Protein AF-A0A7C6IWK3-F1 (afdb_monomer_lite)

Secondary structure (DSSP, 8-state):
-HHHHHHHS--SHHHHHHHHHHHHHTS-HHHHGGGS--SS--GGGHHHHHHHHHHHHHHHHHHHHHHHHHHHTTS------TTGGGT--

Radius of gyration: 23.34 Å; chains: 1; bounding box: 61×32×43 Å

Foldseek 3Di:
DVVVVVLQAPPDPVSVVVLQVVCVVVVPNVVCVVSRDDPDDDPVCVVVVVVVVVVVVVCPVVVVVVVVVVVVCVPDPDDDPPVVVVVVD

pLDDT: mean 76.13, std 12.93, range [47.31, 96.06]

Structure (mmCIF, N/CA/C/O backbone):
data_AF-A0A7C6IWK3-F1
#
_entry.id   AF-A0A7C6IWK3-F1
#
loop_
_atom_site.group_PDB
_atom_site.id
_atom_site.type_symbol
_atom_site.label_atom_id
_atom_site.label_alt_id
_atom_site.label_comp_id
_atom_site.label_asym_id
_atom_site.label_entity_id
_atom_site.label_seq_id
_atom_site.pdbx_PDB_ins_code
_atom_site.Cartn_x
_atom_site.Cartn_y
_atom_site.Cartn_z
_atom_site.occupancy
_atom_site.B_iso_or_equiv
_atom_site.auth_seq_id
_atom_site.auth_comp_id
_atom_site.auth_asym_id
_atom_site.auth_atom_id
_atom_site.pdbx_PDB_model_num
ATOM 1 N N . MET A 1 1 ? 2.364 -20.380 1.948 1.00 47.31 1 MET A N 1
ATOM 2 C CA . MET A 1 1 ? 2.543 -19.228 1.028 1.00 47.31 1 MET A CA 1
ATOM 3 C C . MET A 1 1 ? 3.629 -18.247 1.476 1.00 47.31 1 MET A C 1
ATOM 5 O O . MET A 1 1 ? 4.469 -17.916 0.654 1.00 47.31 1 MET A O 1
ATOM 9 N N . LYS A 1 2 ? 3.694 -17.851 2.760 1.00 52.12 2 LYS A N 1
ATOM 10 C CA . LYS A 1 2 ? 4.702 -16.906 3.297 1.00 52.12 2 LYS A CA 1
ATOM 11 C C . LYS A 1 2 ? 6.163 -17.267 2.956 1.00 52.12 2 LYS A C 1
ATOM 13 O O . LYS A 1 2 ? 6.863 -16.460 2.371 1.00 52.12 2 LYS A O 1
ATOM 18 N N . ARG A 1 3 ? 6.560 -18.533 3.158 1.00 56.56 3 ARG A N 1
ATOM 19 C CA . ARG A 1 3 ? 7.920 -19.033 2.847 1.00 56.56 3 ARG A CA 1
ATOM 20 C C . ARG A 1 3 ? 8.311 -18.936 1.366 1.00 56.56 3 ARG A C 1
ATOM 22 O O . ARG A 1 3 ? 9.473 -18.715 1.060 1.00 56.56 3 ARG A O 1
ATOM 29 N N . VAL A 1 4 ? 7.353 -19.111 0.451 1.00 59.59 4 VAL A N 1
ATOM 30 C CA . VAL A 1 4 ? 7.594 -18.990 -0.999 1.00 59.59 4 VAL A CA 1
ATOM 31 C C . VAL A 1 4 ? 7.760 -17.517 -1.371 1.00 59.59 4 VAL A C 1
ATOM 33 O O . VAL A 1 4 ? 8.670 -17.174 -2.119 1.00 59.59 4 VAL A O 1
ATOM 36 N N . LEU A 1 5 ? 6.946 -16.638 -0.775 1.00 54.41 5 LEU A N 1
ATOM 37 C CA . LEU A 1 5 ? 7.113 -15.191 -0.898 1.00 54.41 5 LEU A CA 1
ATOM 38 C C . LEU A 1 5 ? 8.477 -14.730 -0.364 1.00 54.41 5 LEU A C 1
ATOM 40 O O . LEU A 1 5 ? 9.166 -13.992 -1.051 1.00 54.41 5 LEU A O 1
ATOM 44 N N . ASP A 1 6 ? 8.914 -15.218 0.798 1.00 63.44 6 ASP A N 1
ATOM 45 C CA . ASP A 1 6 ? 10.198 -14.839 1.418 1.00 63.44 6 ASP A CA 1
ATOM 46 C C . ASP A 1 6 ? 11.428 -15.268 0.597 1.00 63.44 6 ASP A C 1
ATOM 48 O O . ASP A 1 6 ? 12.525 -14.714 0.749 1.00 63.44 6 ASP A O 1
ATOM 52 N N . ILE A 1 7 ? 11.259 -16.281 -0.258 1.00 60.75 7 ILE A N 1
ATOM 53 C CA . 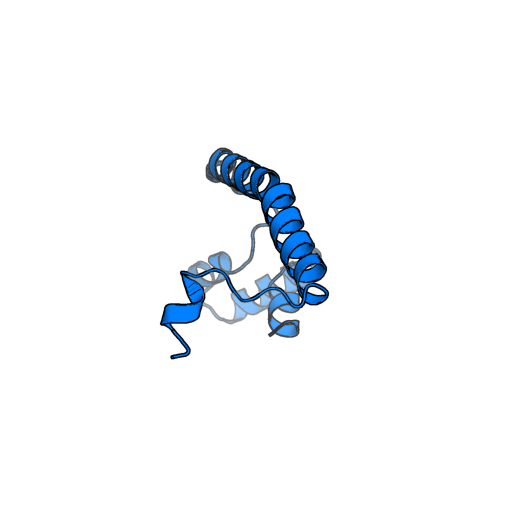ILE A 1 7 ? 12.268 -16.721 -1.223 1.00 60.75 7 ILE A CA 1
ATOM 54 C C . ILE A 1 7 ? 12.219 -15.860 -2.481 1.00 60.75 7 ILE A C 1
ATOM 56 O O . ILE A 1 7 ? 13.276 -15.609 -3.048 1.00 60.75 7 ILE A O 1
ATOM 60 N N . LEU A 1 8 ? 11.041 -15.411 -2.923 1.00 57.72 8 LEU A N 1
ATOM 61 C CA . LEU A 1 8 ? 10.845 -14.638 -4.158 1.00 57.72 8 LEU A CA 1
ATOM 62 C C . LEU A 1 8 ? 11.000 -13.124 -3.974 1.00 57.72 8 LEU A C 1
ATOM 64 O O . LEU A 1 8 ? 11.288 -12.427 -4.945 1.00 57.72 8 LEU A O 1
ATOM 68 N N . VAL A 1 9 ? 10.873 -12.615 -2.750 1.00 63.75 9 VAL A N 1
ATOM 69 C CA . VAL A 1 9 ? 11.126 -11.219 -2.384 1.00 63.75 9 VAL A CA 1
ATOM 70 C C . VAL A 1 9 ? 12.608 -11.091 -2.005 1.00 63.75 9 VAL A C 1
ATOM 72 O O . VAL A 1 9 ? 13.019 -11.537 -0.931 1.00 63.75 9 VAL A O 1
ATOM 75 N N . PRO A 1 10 ? 13.467 -10.529 -2.877 1.00 61.69 10 PRO A N 1
ATOM 76 C CA . PRO A 1 10 ? 14.893 -10.454 -2.602 1.00 61.69 10 PRO A CA 1
ATOM 77 C C . PRO A 1 10 ? 15.171 -9.410 -1.517 1.00 61.69 10 PRO A C 1
ATOM 79 O O . PRO A 1 10 ? 15.232 -8.217 -1.797 1.00 61.69 10 PRO A O 1
ATOM 82 N N . SER A 1 11 ? 15.384 -9.866 -0.281 1.00 64.12 11 SER A N 1
ATOM 83 C CA . SER A 1 11 ? 15.714 -8.992 0.853 1.00 64.12 11 SER A CA 1
ATOM 84 C C . SER A 1 11 ? 17.193 -8.584 0.916 1.00 64.12 11 SER A C 1
ATOM 86 O O . SER A 1 11 ? 17.532 -7.609 1.578 1.00 64.12 11 SER A O 1
ATOM 88 N N . ASN A 1 12 ? 18.099 -9.309 0.246 1.00 73.62 12 ASN A N 1
ATOM 89 C CA . ASN A 1 12 ? 19.541 -9.041 0.274 1.00 73.62 12 ASN A CA 1
ATOM 90 C C . ASN A 1 12 ? 20.273 -9.513 -1.004 1.00 73.62 12 ASN A C 1
ATOM 92 O O . ASN A 1 12 ? 19.755 -10.304 -1.799 1.00 73.62 12 ASN A O 1
ATOM 96 N N . LYS A 1 13 ? 21.502 -9.007 -1.221 1.00 77.19 13 LYS A N 1
ATOM 97 C CA . LYS A 1 13 ? 22.301 -9.251 -2.445 1.00 77.19 13 LYS A CA 1
ATOM 98 C C . LYS A 1 13 ? 22.576 -10.744 -2.698 1.00 77.19 13 LYS A C 1
ATOM 100 O O . LYS A 1 13 ? 22.563 -11.169 -3.850 1.00 77.19 13 LYS A O 1
ATOM 105 N N . ILE A 1 14 ? 22.765 -11.527 -1.633 1.00 81.81 14 ILE A N 1
ATOM 106 C CA . ILE A 1 14 ? 23.088 -12.963 -1.691 1.00 81.81 14 ILE A CA 1
ATOM 107 C C . ILE A 1 14 ? 21.897 -13.774 -2.209 1.00 81.81 14 ILE A C 1
ATOM 109 O O . ILE A 1 14 ? 22.038 -14.500 -3.193 1.00 81.81 14 ILE A O 1
ATOM 113 N N . LYS A 1 15 ? 20.701 -13.602 -1.624 1.00 77.88 15 LYS A N 1
ATOM 114 C CA . LYS A 1 15 ? 19.487 -14.283 -2.108 1.00 77.88 15 LYS A CA 1
ATOM 115 C C . LYS A 1 15 ? 19.210 -13.959 -3.571 1.00 77.88 15 LYS A C 1
ATOM 117 O O . LYS A 1 15 ? 18.803 -14.828 -4.331 1.00 77.88 15 LYS A O 1
ATOM 122 N N . ARG A 1 16 ? 19.491 -12.725 -3.993 1.00 76.25 16 ARG A N 1
ATOM 123 C CA . ARG A 1 16 ? 19.303 -12.297 -5.382 1.00 76.25 16 ARG A CA 1
ATOM 124 C C . ARG A 1 16 ? 20.291 -12.947 -6.351 1.00 76.25 16 ARG A C 1
ATOM 126 O O . 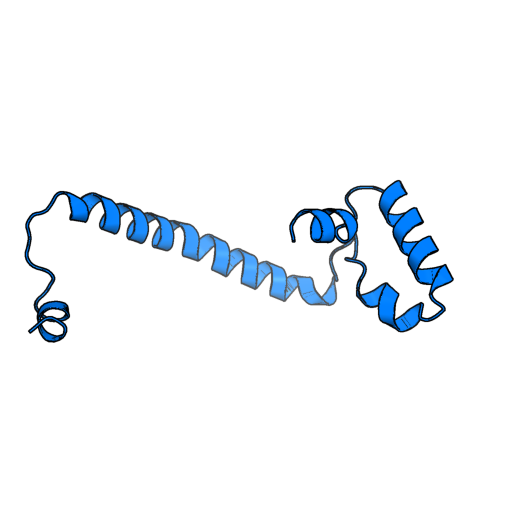ARG A 1 16 ? 19.921 -13.232 -7.488 1.00 76.25 16 ARG A O 1
ATOM 133 N N . ALA A 1 17 ? 21.528 -13.188 -5.918 1.00 80.81 17 ALA A N 1
ATOM 134 C CA . ALA A 1 17 ? 22.501 -13.956 -6.690 1.00 80.81 17 ALA A CA 1
ATOM 135 C C . ALA A 1 17 ? 22.055 -15.419 -6.829 1.00 80.81 17 ALA A C 1
ATOM 137 O O . ALA A 1 17 ? 22.051 -15.941 -7.941 1.00 80.81 17 ALA A O 1
ATOM 138 N N . PHE A 1 18 ? 21.578 -16.030 -5.740 1.00 82.00 18 PHE A N 1
ATOM 139 C CA . PHE A 1 18 ? 21.016 -17.382 -5.765 1.00 82.00 18 PHE A CA 1
ATOM 140 C C . PHE A 1 18 ? 19.799 -17.489 -6.692 1.00 82.00 18 PHE A C 1
ATOM 142 O O . PHE A 1 18 ? 19.761 -18.369 -7.543 1.00 82.00 18 PHE A O 1
ATOM 149 N N . GLN A 1 19 ? 18.842 -16.560 -6.600 1.00 77.31 19 GLN A N 1
ATOM 150 C CA . GLN A 1 19 ? 17.690 -16.504 -7.507 1.00 77.31 19 GLN A CA 1
ATOM 151 C C . GLN A 1 19 ? 18.137 -16.394 -8.966 1.00 77.31 19 GLN A C 1
ATOM 153 O O . GLN A 1 19 ? 17.663 -17.142 -9.809 1.00 77.31 19 GLN A O 1
ATOM 158 N N . ARG A 1 20 ? 19.071 -15.487 -9.280 1.00 76.31 20 ARG A N 1
ATOM 159 C CA . ARG A 1 20 ? 19.599 -15.343 -10.644 1.00 76.31 20 ARG A CA 1
ATOM 160 C C . ARG A 1 20 ? 20.259 -16.626 -11.134 1.00 76.31 20 ARG A C 1
ATOM 162 O O . ARG A 1 20 ? 20.021 -16.996 -12.274 1.00 76.31 20 ARG A O 1
ATOM 169 N N . LEU A 1 21 ? 21.042 -17.301 -10.294 1.00 80.12 21 LEU A N 1
ATOM 170 C CA . LEU A 1 21 ? 21.687 -18.568 -10.635 1.00 80.12 21 LEU A CA 1
ATOM 171 C C . LEU A 1 21 ? 20.657 -19.680 -10.864 1.00 80.12 21 LEU A C 1
ATOM 173 O O . LEU A 1 21 ? 20.712 -20.359 -11.882 1.00 80.12 21 LEU A O 1
ATOM 177 N N . ALA A 1 22 ? 19.682 -19.820 -9.965 1.00 77.88 22 ALA A N 1
ATOM 178 C CA . ALA A 1 22 ? 18.588 -20.771 -10.114 1.00 77.88 22 ALA A CA 1
ATOM 179 C C . ALA A 1 22 ? 17.818 -20.522 -11.417 1.00 77.88 22 ALA A C 1
ATOM 181 O O . ALA A 1 22 ? 17.555 -21.461 -12.158 1.00 77.88 22 ALA A O 1
ATOM 182 N N . LEU A 1 23 ? 17.534 -19.257 -11.748 1.00 75.56 23 LEU A N 1
ATOM 183 C CA . LEU A 1 23 ? 16.902 -18.889 -13.012 1.00 75.56 23 LEU A CA 1
ATOM 184 C C . LEU A 1 23 ? 17.784 -19.231 -14.219 1.00 75.56 23 LEU A C 1
ATOM 186 O O . LEU A 1 23 ? 17.283 -19.872 -15.139 1.00 75.56 23 LEU A O 1
ATOM 190 N N . LEU A 1 24 ? 19.081 -18.896 -14.179 1.00 75.19 24 LEU A N 1
ATOM 191 C CA . LEU A 1 24 ? 20.063 -19.250 -15.216 1.00 75.19 24 LEU A CA 1
ATOM 192 C C . LEU A 1 24 ? 20.050 -20.747 -15.533 1.00 75.19 24 LEU A C 1
ATOM 194 O O . LEU A 1 24 ? 20.032 -21.115 -16.708 1.00 75.19 24 LEU A O 1
ATOM 198 N N . MET A 1 25 ? 19.970 -21.589 -14.502 1.00 80.44 25 MET A N 1
ATOM 199 C CA . MET A 1 25 ? 19.926 -23.049 -14.632 1.00 80.44 25 MET A CA 1
ATOM 200 C C . MET A 1 25 ? 18.634 -23.571 -15.285 1.00 80.44 25 MET A C 1
ATOM 202 O O . MET A 1 25 ? 18.640 -24.662 -15.841 1.00 80.44 25 MET A O 1
ATOM 206 N N . THR A 1 26 ? 17.534 -22.808 -15.270 1.00 77.69 26 THR A N 1
ATOM 207 C CA . THR A 1 26 ? 16.270 -23.215 -15.924 1.00 77.69 26 THR A CA 1
ATOM 208 C C . THR A 1 26 ? 16.223 -22.938 -17.431 1.00 77.69 26 THR A C 1
ATOM 210 O O . THR A 1 26 ? 15.248 -23.301 -18.087 1.00 77.69 26 THR A O 1
ATOM 213 N N . GLY A 1 27 ? 17.218 -22.247 -18.000 1.00 69.69 27 GLY A N 1
ATOM 214 C CA . GLY A 1 27 ? 17.290 -21.947 -19.438 1.00 69.69 27 GLY A CA 1
ATOM 215 C C . GLY A 1 27 ? 16.290 -20.898 -19.959 1.00 69.69 27 GLY A C 1
ATOM 216 O O . GLY A 1 27 ? 16.458 -20.398 -21.069 1.00 69.69 27 GLY A O 1
ATOM 217 N N . ASN A 1 28 ? 15.288 -20.481 -19.172 1.00 67.88 28 ASN A N 1
ATOM 218 C CA . ASN A 1 28 ? 14.248 -19.520 -19.577 1.00 67.88 28 ASN A CA 1
ATOM 219 C C . ASN A 1 28 ? 14.427 -18.125 -18.937 1.00 67.88 28 ASN A C 1
ATOM 221 O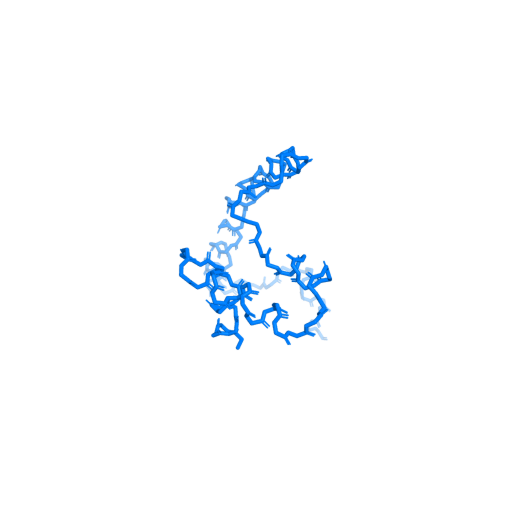 O . ASN A 1 28 ? 13.526 -17.536 -18.331 1.00 67.88 28 ASN A O 1
ATOM 225 N N . ASN A 1 29 ? 15.629 -17.573 -19.090 1.00 64.44 29 ASN A N 1
ATOM 226 C CA . ASN A 1 29 ? 16.099 -16.389 -18.360 1.00 64.44 29 ASN A CA 1
ATOM 227 C C . ASN A 1 29 ? 15.327 -15.102 -18.658 1.00 64.44 29 ASN A C 1
ATOM 229 O O . ASN A 1 29 ? 15.090 -14.288 -17.762 1.00 64.44 29 ASN A O 1
ATOM 233 N N . ARG A 1 30 ? 14.905 -14.902 -19.912 1.00 65.25 30 ARG A N 1
ATOM 234 C CA . ARG A 1 30 ? 14.194 -13.678 -20.317 1.00 65.25 30 ARG A CA 1
ATOM 235 C C . ARG A 1 30 ? 12.808 -13.574 -19.686 1.00 65.25 30 ARG A C 1
ATOM 237 O O . ARG A 1 30 ? 12.452 -12.499 -19.224 1.00 65.25 30 ARG A O 1
ATOM 244 N N . LYS A 1 31 ? 12.050 -14.673 -19.618 1.00 64.25 31 LYS A N 1
ATOM 245 C CA . LYS A 1 31 ? 10.698 -14.662 -19.034 1.00 64.25 31 LYS A CA 1
ATOM 246 C C . LYS A 1 31 ? 10.747 -14.633 -17.507 1.00 64.25 31 LYS A C 1
ATOM 248 O O . LYS A 1 31 ? 9.987 -13.903 -16.882 1.00 64.25 31 LYS A O 1
ATOM 253 N N . LEU A 1 32 ? 11.678 -15.375 -16.905 1.00 64.56 32 LEU A N 1
ATOM 254 C CA . LEU A 1 32 ? 11.739 -15.514 -15.451 1.00 64.56 32 LEU A CA 1
ATOM 255 C C . LEU A 1 32 ? 12.442 -14.345 -14.746 1.00 64.56 32 LEU A C 1
ATOM 257 O O . LEU A 1 32 ? 12.122 -14.047 -13.599 1.00 64.56 32 LEU A O 1
ATOM 261 N N . SER A 1 33 ? 13.341 -13.622 -15.422 1.00 64.62 33 SER A N 1
ATOM 262 C CA . SER A 1 33 ? 13.911 -12.379 -14.872 1.00 64.62 33 SER A CA 1
ATOM 263 C C . SER A 1 33 ? 12.852 -11.299 -14.623 1.00 64.62 33 SER A C 1
ATOM 265 O O . SER A 1 33 ? 13.034 -10.477 -13.726 1.00 64.62 33 SER A O 1
ATOM 267 N N . GLY A 1 34 ? 11.727 -11.339 -15.348 1.00 64.38 34 GLY A N 1
ATOM 268 C CA . GLY A 1 34 ? 10.557 -10.494 -15.098 1.00 64.38 34 GLY A CA 1
ATOM 269 C C . GLY A 1 34 ? 9.799 -10.832 -13.809 1.00 64.38 34 GLY A C 1
ATOM 270 O O . GLY A 1 34 ? 9.111 -9.967 -13.279 1.00 64.38 34 GLY A O 1
ATOM 271 N N . LEU A 1 35 ? 9.959 -12.048 -13.270 1.00 66.56 35 LEU A N 1
ATOM 272 C CA . LEU A 1 35 ? 9.352 -12.467 -11.998 1.00 66.56 35 LEU A CA 1
ATOM 273 C C . LEU A 1 35 ? 10.175 -12.031 -10.779 1.00 66.56 35 LEU A C 1
ATOM 275 O O . LEU A 1 35 ? 9.685 -12.063 -9.653 1.00 66.56 35 LEU A O 1
ATOM 279 N N . VAL A 1 36 ? 11.431 -11.621 -10.984 1.00 70.69 36 VAL A N 1
ATOM 280 C CA . VAL A 1 36 ? 12.274 -11.104 -9.905 1.00 70.69 36 VAL A CA 1
ATOM 281 C C . VAL A 1 36 ? 11.938 -9.638 -9.682 1.00 70.69 36 VAL A C 1
ATOM 283 O O . VAL A 1 36 ? 12.256 -8.780 -10.509 1.00 70.69 36 VAL A O 1
ATOM 286 N N . LEU A 1 37 ? 11.364 -9.340 -8.516 1.00 69.50 37 LEU A N 1
ATOM 287 C CA . LEU A 1 37 ? 11.095 -7.973 -8.075 1.00 69.50 37 LEU A CA 1
ATOM 288 C C . LEU A 1 37 ? 12.335 -7.087 -8.240 1.00 69.50 37 LEU A C 1
ATOM 290 O O . LEU A 1 37 ? 13.444 -7.424 -7.797 1.00 69.50 37 LEU A O 1
ATOM 294 N N . ARG A 1 38 ? 12.159 -5.944 -8.908 1.00 68.19 38 ARG A N 1
ATOM 295 C CA . ARG A 1 38 ? 13.218 -4.948 -9.094 1.00 68.19 38 ARG A CA 1
ATOM 296 C C . ARG A 1 38 ? 13.572 -4.331 -7.738 1.00 68.19 38 ARG A C 1
ATOM 298 O O . ARG A 1 38 ? 12.691 -4.026 -6.953 1.00 68.19 38 ARG A O 1
ATOM 305 N N . ILE A 1 39 ? 14.871 -4.150 -7.473 1.00 67.69 39 ILE A N 1
ATOM 306 C CA . ILE A 1 39 ? 15.341 -3.456 -6.255 1.00 67.69 39 ILE A CA 1
ATOM 307 C C . ILE A 1 39 ? 14.961 -1.980 -6.312 1.00 67.69 39 ILE A C 1
ATOM 309 O O . ILE A 1 39 ? 14.616 -1.381 -5.303 1.00 67.69 39 ILE A O 1
ATOM 313 N N . LYS A 1 40 ? 15.085 -1.389 -7.503 1.00 70.12 40 LYS A N 1
ATOM 314 C CA . LYS A 1 40 ? 14.746 0.006 -7.729 1.00 70.12 40 LYS A CA 1
ATOM 315 C C . LYS A 1 40 ? 13.316 0.111 -8.256 1.00 70.12 40 LYS A C 1
ATOM 317 O O . LYS A 1 40 ? 12.941 -0.727 -9.088 1.00 70.12 40 LYS A O 1
ATOM 322 N N . PRO A 1 41 ? 12.561 1.131 -7.821 1.00 70.81 41 PRO A N 1
ATOM 323 C CA . PRO A 1 41 ? 11.287 1.483 -8.426 1.00 70.81 41 PRO A CA 1
ATOM 324 C C . PRO A 1 41 ? 11.419 1.651 -9.942 1.00 70.81 41 P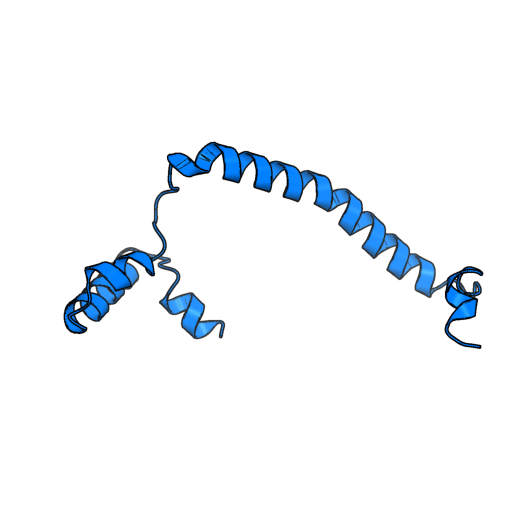RO A C 1
ATOM 326 O O . PRO A 1 41 ? 12.480 2.003 -10.463 1.00 70.81 41 PRO A O 1
ATOM 329 N N . ILE A 1 42 ? 10.336 1.373 -10.660 1.00 81.31 42 ILE A N 1
ATOM 330 C CA . ILE A 1 42 ? 10.254 1.673 -12.087 1.00 81.31 42 ILE A CA 1
ATOM 331 C C . ILE A 1 42 ? 9.918 3.161 -12.197 1.00 81.31 42 ILE A C 1
ATOM 333 O O . ILE A 1 42 ? 8.816 3.551 -11.829 1.00 81.31 42 ILE A O 1
ATOM 337 N N . GLU A 1 43 ? 10.847 3.976 -12.702 1.00 83.62 43 GLU A N 1
ATOM 338 C CA . GLU A 1 43 ? 10.657 5.435 -12.822 1.00 83.62 43 GLU A CA 1
ATOM 339 C C . GLU A 1 43 ? 9.397 5.802 -13.621 1.00 83.62 43 GLU A C 1
ATOM 341 O O . GLU A 1 43 ? 8.669 6.713 -13.243 1.00 83.62 43 GLU A O 1
ATOM 346 N N . LEU A 1 44 ? 9.069 5.025 -14.662 1.00 87.94 44 LEU A N 1
ATOM 347 C CA . LEU A 1 44 ? 7.841 5.196 -15.454 1.00 87.94 44 LEU A CA 1
ATOM 348 C C . LEU A 1 44 ? 6.551 5.047 -14.627 1.00 87.94 44 LEU A C 1
ATOM 350 O O . LEU A 1 44 ? 5.505 5.521 -15.046 1.00 87.94 44 LEU A O 1
ATOM 354 N N . CYS A 1 45 ? 6.607 4.386 -13.467 1.00 85.06 45 CYS A N 1
ATOM 355 C CA . CYS A 1 45 ? 5.458 4.160 -12.586 1.00 85.06 45 CYS A CA 1
ATOM 356 C C . CYS A 1 45 ? 5.406 5.142 -11.407 1.00 85.06 45 CYS A C 1
ATOM 358 O O . CYS A 1 45 ? 4.571 4.977 -10.517 1.00 85.06 45 CYS A O 1
ATOM 360 N N . LYS A 1 46 ? 6.299 6.140 -11.354 1.00 88.44 46 LYS A N 1
ATOM 361 C CA . LYS A 1 46 ? 6.411 7.064 -10.217 1.00 88.44 46 LYS A CA 1
ATOM 362 C C . LYS A 1 46 ? 5.096 7.786 -9.921 1.00 88.44 46 LYS A C 1
ATOM 364 O O . LYS A 1 46 ? 4.677 7.826 -8.770 1.00 88.44 46 LYS A O 1
ATOM 369 N N . GLU A 1 47 ? 4.426 8.304 -10.947 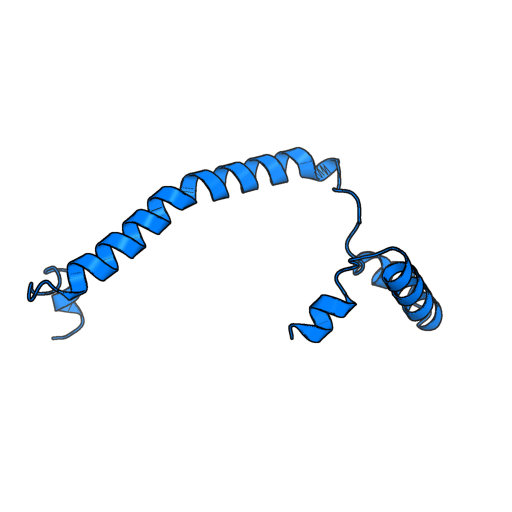1.00 90.94 47 GLU A N 1
ATOM 370 C CA . GLU A 1 47 ? 3.153 9.018 -10.788 1.00 90.94 47 GLU A CA 1
ATOM 371 C C . GLU A 1 47 ? 2.035 8.101 -10.290 1.00 90.94 47 GLU A C 1
ATOM 373 O O . GLU A 1 47 ? 1.318 8.453 -9.355 1.00 90.94 47 GLU A O 1
ATOM 378 N N . SER A 1 48 ? 1.929 6.890 -10.847 1.00 91.31 48 SER A N 1
ATOM 379 C CA . SER A 1 48 ? 0.958 5.893 -10.385 1.00 91.31 48 SER A CA 1
ATOM 380 C C . SER A 1 48 ? 1.197 5.506 -8.927 1.00 91.31 48 SER A C 1
ATOM 382 O O . SER A 1 48 ? 0.240 5.386 -8.168 1.00 91.31 48 SER A O 1
ATOM 384 N N . ASN A 1 49 ? 2.458 5.359 -8.511 1.00 88.56 49 ASN A N 1
ATOM 385 C CA . ASN A 1 49 ? 2.793 5.077 -7.117 1.00 88.56 49 ASN A CA 1
ATOM 386 C C . ASN A 1 49 ? 2.381 6.223 -6.187 1.00 88.56 49 ASN A C 1
ATOM 388 O O . ASN A 1 49 ? 1.787 5.952 -5.150 1.00 88.56 49 ASN A O 1
ATOM 392 N N . LEU A 1 50 ? 2.635 7.481 -6.564 1.00 92.19 50 LEU A N 1
ATOM 393 C CA . LEU A 1 50 ? 2.212 8.646 -5.776 1.00 92.19 50 LEU A CA 1
ATOM 394 C C . LEU A 1 50 ? 0.684 8.734 -5.664 1.00 92.19 50 LEU A C 1
ATOM 396 O O . LEU A 1 50 ? 0.152 9.032 -4.596 1.00 92.19 50 LEU A O 1
ATOM 400 N N . ALA A 1 51 ? -0.036 8.443 -6.750 1.00 93.88 51 ALA A N 1
ATOM 401 C CA . ALA A 1 51 ? -1.495 8.409 -6.737 1.00 93.88 51 ALA A CA 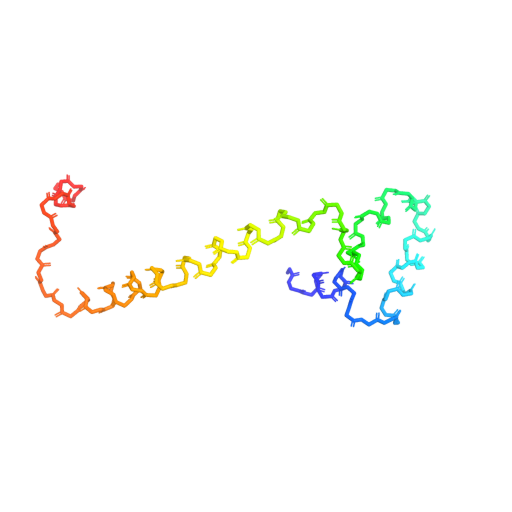1
ATOM 402 C C . ALA A 1 51 ? -2.031 7.301 -5.814 1.00 93.88 51 ALA A C 1
ATOM 404 O O . ALA A 1 51 ? -2.939 7.547 -5.020 1.00 93.88 51 ALA A O 1
ATOM 405 N N . LEU A 1 52 ? -1.447 6.101 -5.879 1.00 92.75 52 LEU A N 1
ATOM 406 C CA . LEU A 1 52 ? -1.811 4.983 -5.007 1.00 92.75 52 LEU A CA 1
ATOM 407 C C . LEU A 1 52 ? -1.492 5.271 -3.539 1.00 92.75 52 LEU A C 1
ATOM 409 O O . LEU A 1 52 ? -2.311 4.974 -2.675 1.00 92.75 52 LEU A O 1
ATOM 413 N N . GLU A 1 53 ? -0.339 5.873 -3.258 1.00 92.56 53 GLU A N 1
ATOM 414 C CA . GLU A 1 53 ? 0.051 6.288 -1.911 1.00 92.56 53 GLU A CA 1
ATOM 415 C C . GLU A 1 53 ? -0.933 7.312 -1.341 1.00 92.56 53 GLU A C 1
ATOM 417 O O . GLU A 1 53 ? -1.378 7.171 -0.202 1.00 92.56 53 GLU A O 1
ATOM 422 N N . LYS A 1 54 ? -1.341 8.299 -2.146 1.00 96.06 54 LYS A N 1
ATOM 423 C CA . LYS A 1 54 ? -2.357 9.273 -1.742 1.00 96.06 54 LYS A CA 1
ATOM 424 C C . LYS A 1 54 ? -3.688 8.597 -1.413 1.00 96.06 54 LYS A C 1
ATOM 426 O O . LYS A 1 54 ? -4.209 8.806 -0.325 1.00 96.06 54 LYS A O 1
ATOM 431 N N . ILE A 1 55 ? -4.205 7.756 -2.314 1.00 95.38 55 ILE A N 1
ATOM 432 C CA . ILE A 1 55 ? -5.465 7.025 -2.091 1.00 95.38 55 ILE A CA 1
ATOM 433 C C . ILE A 1 55 ? -5.372 6.186 -0.815 1.00 95.38 55 ILE A C 1
ATOM 435 O O . ILE A 1 55 ? -6.278 6.218 0.013 1.00 95.38 55 ILE A O 1
ATOM 439 N N . TYR A 1 56 ? -4.267 5.463 -0.633 1.00 93.62 56 TYR A N 1
ATOM 440 C CA . TYR A 1 56 ? -4.034 4.672 0.566 1.00 93.62 56 TYR A CA 1
ATOM 441 C C . TYR A 1 56 ? -4.110 5.545 1.823 1.00 93.62 56 TYR A C 1
ATOM 443 O O . TYR A 1 56 ? -4.934 5.274 2.696 1.00 93.62 56 TYR A O 1
ATOM 451 N N . ASN A 1 57 ? -3.341 6.634 1.882 1.00 95.62 57 ASN A N 1
ATOM 452 C CA . ASN A 1 57 ? -3.313 7.532 3.036 1.00 95.62 57 ASN A CA 1
ATOM 453 C C . ASN A 1 57 ? -4.681 8.172 3.323 1.00 95.62 57 ASN A C 1
ATOM 455 O O . ASN A 1 57 ? -5.118 8.185 4.476 1.00 95.62 57 ASN A O 1
ATOM 459 N N . ASP A 1 58 ? -5.394 8.610 2.285 1.00 95.81 58 ASP A N 1
ATOM 460 C CA . ASP A 1 58 ? -6.733 9.199 2.400 1.00 95.81 58 ASP A CA 1
ATOM 461 C C . ASP A 1 58 ? -7.755 8.186 2.966 1.00 95.81 58 ASP A C 1
ATOM 463 O O . ASP A 1 58 ? -8.698 8.557 3.675 1.00 95.81 58 ASP A O 1
ATOM 467 N N . THR A 1 59 ? -7.564 6.886 2.711 1.00 96.00 59 THR A N 1
ATOM 468 C CA . THR A 1 59 ? -8.464 5.830 3.209 1.00 96.00 59 THR A CA 1
ATOM 469 C C . THR A 1 59 ? -8.205 5.409 4.656 1.00 96.00 59 THR A C 1
ATOM 471 O O . THR A 1 59 ? -9.116 4.850 5.274 1.00 96.00 59 THR A O 1
ATOM 474 N N . ILE A 1 60 ? -7.028 5.690 5.236 1.00 94.88 60 ILE A N 1
ATOM 475 C CA . ILE A 1 60 ? -6.658 5.216 6.586 1.00 94.88 60 ILE A CA 1
ATOM 476 C C . ILE A 1 60 ? -7.649 5.721 7.636 1.00 94.88 60 ILE A C 1
ATOM 478 O O . ILE A 1 60 ? -8.212 4.925 8.387 1.00 94.88 60 ILE A O 1
ATOM 482 N N . ILE A 1 61 ? -7.897 7.034 7.675 1.00 92.25 61 ILE A N 1
ATOM 483 C CA . ILE A 1 61 ? -8.766 7.651 8.690 1.00 92.25 61 ILE A CA 1
ATOM 484 C C . ILE A 1 61 ? -10.196 7.129 8.556 1.00 92.25 61 ILE A C 1
ATOM 486 O O . ILE A 1 61 ? -10.833 6.787 9.551 1.00 92.25 61 ILE A O 1
ATOM 490 N N . THR A 1 62 ? -10.702 7.049 7.326 1.00 94.19 62 THR A N 1
ATOM 491 C CA . THR A 1 62 ? -12.048 6.538 7.048 1.00 94.19 62 THR A CA 1
ATOM 492 C C . THR A 1 62 ? -12.185 5.089 7.499 1.00 94.19 62 THR A C 1
ATOM 494 O O . THR A 1 62 ? -13.136 4.756 8.202 1.00 94.19 62 THR A O 1
ATOM 497 N N . THR A 1 63 ? -11.208 4.247 7.169 1.00 95.38 63 THR A N 1
ATOM 498 C CA . THR A 1 63 ? -11.207 2.831 7.551 1.00 95.38 63 THR A CA 1
ATOM 499 C C . THR A 1 63 ? -11.142 2.669 9.066 1.00 95.38 63 THR A C 1
ATOM 501 O O . THR A 1 63 ? -11.942 1.926 9.631 1.00 95.38 63 THR A O 1
ATOM 504 N N . ALA A 1 64 ? -10.260 3.413 9.740 1.00 94.69 64 ALA A N 1
ATOM 505 C CA . ALA A 1 64 ? -10.166 3.409 11.197 1.00 94.69 64 ALA A CA 1
ATOM 506 C C . ALA A 1 64 ? -11.500 3.806 11.843 1.00 94.69 64 ALA A C 1
ATOM 508 O O . ALA A 1 64 ? -11.998 3.083 12.697 1.00 94.69 64 ALA A O 1
ATOM 509 N N . ARG A 1 65 ? -12.140 4.885 11.368 1.00 93.12 65 ARG A N 1
ATOM 510 C CA . ARG A 1 65 ? -13.462 5.315 11.855 1.00 93.12 65 ARG A CA 1
ATOM 511 C C . ARG A 1 65 ? -14.541 4.253 11.662 1.00 93.12 65 ARG A C 1
ATOM 513 O O . ARG A 1 65 ? -15.379 4.092 12.540 1.00 93.12 65 ARG A O 1
ATOM 520 N N . MET A 1 66 ? -14.552 3.556 10.524 1.00 92.56 66 MET A N 1
ATOM 521 C CA . MET A 1 66 ? -15.523 2.485 10.273 1.00 92.56 66 MET A CA 1
ATOM 522 C C . MET A 1 66 ? -15.324 1.316 11.238 1.00 92.56 66 MET A C 1
ATOM 524 O O . MET A 1 66 ? -16.303 0.808 11.776 1.00 92.56 66 MET A O 1
ATOM 528 N N . ILE A 1 67 ? -14.072 0.926 11.486 1.00 93.62 67 ILE A N 1
ATOM 529 C CA . ILE A 1 67 ? -13.736 -0.132 12.444 1.00 93.62 67 ILE A CA 1
ATOM 530 C C . ILE A 1 67 ? -14.127 0.288 13.864 1.00 93.62 67 ILE A C 1
ATOM 532 O O . ILE A 1 67 ? -14.779 -0.481 14.560 1.00 93.62 67 ILE A O 1
ATOM 536 N N . THR A 1 68 ? -13.780 1.508 14.282 1.00 91.81 68 THR A N 1
ATOM 537 C CA . THR A 1 68 ? -14.144 2.042 15.601 1.00 91.81 68 THR A CA 1
ATOM 538 C C . THR A 1 68 ? -15.655 2.026 15.804 1.00 91.81 68 THR A C 1
ATOM 540 O O . THR A 1 68 ? -16.119 1.413 16.756 1.00 91.81 68 THR A O 1
ATOM 543 N N . LYS A 1 69 ? -16.423 2.580 14.856 1.00 86.06 69 LYS A N 1
ATOM 544 C CA . LYS A 1 69 ? -17.893 2.574 14.918 1.00 86.06 69 LYS A CA 1
ATOM 545 C C . LYS A 1 69 ? -18.485 1.173 14.989 1.00 86.06 69 LYS A C 1
ATOM 547 O O . LYS A 1 69 ? -19.489 0.974 15.656 1.00 86.06 69 LYS A O 1
ATOM 552 N N . PHE A 1 70 ? -17.893 0.219 14.272 1.00 86.75 70 PHE A N 1
ATOM 553 C CA . PHE A 1 70 ? -18.339 -1.166 14.333 1.00 86.75 70 PHE A CA 1
ATOM 554 C C . PHE A 1 70 ? -18.204 -1.727 15.750 1.00 86.75 70 PHE A C 1
ATOM 556 O O . PHE A 1 70 ? -19.157 -2.316 16.235 1.00 86.75 70 PHE A O 1
ATOM 563 N N . TYR A 1 71 ? -17.059 -1.522 16.409 1.00 86.50 71 TYR A N 1
ATOM 564 C CA . TYR A 1 71 ? -16.834 -2.027 17.766 1.00 86.50 71 TYR A CA 1
ATOM 565 C C . TYR A 1 71 ? -17.627 -1.269 18.834 1.00 86.50 71 TYR A C 1
ATOM 567 O O . TYR A 1 71 ? -18.132 -1.908 19.748 1.00 86.50 71 TYR A O 1
ATOM 575 N N . GLU A 1 72 ? -17.775 0.052 18.712 1.00 85.12 72 GLU A N 1
ATOM 576 C CA . GLU A 1 72 ? -18.620 0.854 19.614 1.00 85.12 72 GLU A CA 1
ATOM 577 C C . GLU A 1 72 ? -20.088 0.401 19.550 1.00 85.12 72 GLU A C 1
ATOM 579 O O . GLU A 1 72 ? -20.730 0.236 20.580 1.00 85.12 72 GLU A O 1
ATOM 584 N N . GLY A 1 73 ? -20.595 0.103 18.350 1.00 78.94 73 GLY A N 1
ATOM 585 C CA . GLY A 1 73 ? -21.962 -0.385 18.155 1.00 78.94 73 GLY A CA 1
ATOM 586 C C . GLY A 1 73 ? -22.200 -1.850 18.543 1.00 78.94 73 GLY A C 1
ATOM 587 O O . GLY A 1 73 ? -23.310 -2.332 18.352 1.00 78.94 73 GLY A O 1
ATOM 588 N N . LEU A 1 74 ? -21.195 -2.586 19.044 1.00 77.38 74 LEU A N 1
ATOM 589 C CA . LEU A 1 74 ? -21.406 -3.942 19.583 1.00 77.38 74 LEU A CA 1
ATOM 590 C C . LEU A 1 74 ? -21.984 -3.929 21.004 1.00 77.38 74 LEU A C 1
ATOM 592 O O . LEU A 1 74 ? -22.540 -4.940 21.427 1.00 77.38 74 LEU A O 1
ATOM 596 N N . GLU A 1 75 ? -21.820 -2.827 21.739 1.00 67.88 75 GLU A N 1
ATOM 597 C CA . GLU A 1 75 ? -22.356 -2.662 23.099 1.00 67.88 75 GLU A CA 1
ATOM 598 C C . GLU A 1 75 ? -23.762 -2.041 23.107 1.00 67.88 75 GLU A C 1
ATOM 600 O O . GLU A 1 75 ? -24.428 -2.019 24.141 1.00 67.88 75 GLU A O 1
ATOM 605 N N . GLU A 1 76 ? -24.231 -1.552 21.958 1.00 67.19 76 GLU A N 1
ATOM 606 C CA . GLU A 1 76 ? -25.578 -1.020 21.792 1.00 67.19 76 GLU A CA 1
ATOM 607 C C . GLU A 1 76 ? -26.553 -2.169 21.470 1.00 67.19 76 GLU A C 1
ATOM 609 O O . GLU A 1 76 ? -26.443 -2.819 20.433 1.00 67.19 76 GLU A O 1
ATOM 614 N N . ASP A 1 77 ? -27.563 -2.382 22.323 1.00 62.53 77 ASP A N 1
ATOM 615 C CA . ASP A 1 77 ? -28.710 -3.284 22.068 1.00 62.53 77 ASP A CA 1
ATOM 616 C C . ASP A 1 77 ? -29.670 -2.737 20.981 1.00 62.53 77 ASP A C 1
ATOM 618 O O . ASP A 1 77 ? -30.794 -3.220 20.803 1.00 62.53 77 ASP A O 1
ATOM 622 N N . ASP A 1 78 ? -29.256 -1.695 20.255 1.00 64.12 78 ASP A N 1
ATOM 623 C CA . ASP A 1 78 ? -30.091 -1.031 19.269 1.00 64.12 78 ASP A CA 1
ATOM 624 C C . ASP A 1 78 ? -30.362 -1.949 18.074 1.00 64.12 78 ASP A C 1
ATOM 626 O O . ASP A 1 78 ? -29.481 -2.576 17.477 1.00 64.12 78 ASP A O 1
ATOM 630 N N . TYR A 1 79 ? -31.637 -2.010 17.689 1.00 62.91 79 TYR A N 1
ATOM 631 C CA . TYR A 1 79 ? -32.064 -2.759 16.518 1.00 62.91 79 TYR A CA 1
ATOM 632 C C . TYR A 1 79 ? -31.278 -2.291 15.291 1.00 62.91 79 TYR A C 1
ATOM 634 O O . TYR A 1 79 ? -31.237 -1.099 14.977 1.00 62.91 79 TYR A O 1
ATOM 642 N N . LEU A 1 80 ? -30.716 -3.252 14.543 1.00 66.00 80 LEU A N 1
ATOM 643 C CA . LEU A 1 80 ? -30.141 -3.007 13.221 1.00 66.00 80 LEU A CA 1
ATOM 644 C C . LEU A 1 80 ? -31.055 -2.068 12.433 1.00 66.00 80 LEU A C 1
ATOM 646 O O . LEU A 1 80 ? -32.267 -2.299 12.372 1.00 66.00 80 LEU A O 1
ATOM 650 N N . SER A 1 81 ? -30.465 -1.035 11.816 1.00 66.44 81 SER A N 1
ATOM 651 C CA . SER A 1 81 ? -31.227 -0.001 11.107 1.00 66.44 81 SER A CA 1
ATOM 652 C C . SER A 1 81 ? -32.351 -0.603 10.242 1.00 66.44 81 SER A C 1
ATOM 654 O O . SER A 1 81 ? -32.148 -1.676 9.661 1.00 66.44 81 SER A O 1
ATOM 656 N N . PRO A 1 82 ? -33.490 0.091 10.044 1.00 64.94 82 PRO A N 1
ATOM 657 C CA . PRO A 1 82 ? -34.644 -0.433 9.296 1.00 64.94 82 PRO A CA 1
ATOM 658 C C . PRO A 1 82 ? -34.322 -1.019 7.908 1.00 64.94 82 PRO A C 1
ATOM 660 O O . PRO A 1 82 ? -35.076 -1.825 7.361 1.00 64.94 82 PRO A O 1
ATOM 663 N N . ARG A 1 83 ? -33.196 -0.605 7.309 1.00 66.69 83 ARG A N 1
ATOM 664 C CA . ARG A 1 83 ? -32.665 -1.142 6.051 1.00 66.69 83 ARG A CA 1
ATOM 665 C C . ARG A 1 83 ? -32.173 -2.590 6.178 1.00 66.69 83 ARG A C 1
ATOM 667 O O . ARG A 1 83 ? -32.395 -3.365 5.254 1.00 66.69 83 ARG A O 1
ATOM 674 N N . PHE A 1 84 ? -31.523 -2.944 7.284 1.00 66.06 84 PHE A N 1
ATOM 675 C CA . PHE A 1 84 ? -31.004 -4.289 7.563 1.00 66.06 84 PHE A CA 1
ATOM 676 C C . PHE A 1 84 ? -32.090 -5.244 8.070 1.00 66.06 84 PHE A C 1
ATOM 678 O O . PHE A 1 84 ? -32.038 -6.436 7.776 1.00 66.06 84 PHE A O 1
ATOM 685 N N . SER A 1 85 ? -33.130 -4.725 8.728 1.00 64.06 85 SER A N 1
ATOM 686 C CA . SER A 1 85 ? -34.278 -5.514 9.199 1.00 64.06 85 SER A CA 1
ATOM 687 C C . SER A 1 85 ? -35.116 -6.122 8.060 1.00 64.06 85 SER A C 1
ATOM 689 O O . SER A 1 85 ? -36.005 -6.927 8.313 1.00 64.06 85 SER A O 1
ATOM 691 N N . ARG A 1 86 ? -34.859 -5.749 6.796 1.00 69.06 86 ARG A N 1
ATOM 692 C CA . ARG A 1 86 ? -35.511 -6.344 5.615 1.00 69.06 86 ARG A CA 1
ATOM 693 C C . ARG A 1 86 ? -34.956 -7.720 5.245 1.00 69.06 86 ARG A C 1
ATOM 695 O O . ARG A 1 86 ? -35.665 -8.478 4.599 1.00 69.06 86 ARG A O 1
ATOM 702 N N . THR A 1 87 ? -33.712 -8.020 5.615 1.00 65.94 87 THR A N 1
ATOM 703 C CA . THR A 1 87 ? -33.006 -9.235 5.173 1.00 65.94 87 THR A CA 1
ATOM 704 C C . THR A 1 87 ? -33.239 -10.431 6.098 1.00 65.94 87 THR A C 1
ATOM 706 O O . THR A 1 87 ? -33.093 -11.565 5.664 1.00 65.94 87 THR A O 1
ATOM 709 N N . PHE A 1 88 ? -33.603 -10.187 7.359 1.00 62.22 88 PHE A N 1
ATOM 710 C CA . PHE A 1 88 ? -33.745 -11.218 8.397 1.00 62.22 88 PHE A CA 1
ATOM 711 C C . PHE A 1 88 ? -35.197 -11.396 8.883 1.00 62.22 88 PHE A C 1
ATOM 713 O O . PHE A 1 88 ? -35.412 -11.819 10.016 1.00 62.22 88 PHE A O 1
ATOM 720 N N . LYS A 1 89 ? -36.183 -11.030 8.053 1.00 54.97 89 LYS A N 1
ATOM 721 C CA . LYS A 1 89 ? -37.601 -11.360 8.272 1.00 54.97 89 LYS A CA 1
ATOM 722 C C . LYS A 1 89 ? -37.949 -12.717 7.683 1.00 54.97 89 LYS A C 1
ATOM 724 O O . LYS A 1 89 ? -37.407 -13.023 6.599 1.00 54.97 89 LYS A O 1
#

Sequence (89 aa):
MKRVLDILVPSNKIKRAFQRLALLMTGNNRKLSGLVLRIKPIELCKESNLALEKIYNDTIITTARMITKFYEGLEEDDYLSPRFSRTFK